Protein AF-A0A1V5U6E2-F1 (afdb_monomer_lite)

Radius of gyration: 19.79 Å; chains: 1; bounding box: 45×25×54 Å

Foldseek 3Di:
DQLQCLAPVDPDDDAPAQAQQDDPPSQPDFDEDDPDDSHQCQHPPNDNPGRHQWTQHPPRDTHGDPVVVVVVVSNVSNVLLVLLVVLLVVCVVPDDPVLSVLSVVLSHRDCQAPVDPVDGDPDPVVVVVSSVSSVVSSVNSVD

Secondary structure (DSSP, 8-state):
-HHHHHHH--S----S-S----TTTTTT--B-STT--------STT-SSSS-SEEEBGGG-EEEPHHHHHHHHHHHHHHHHHHHHHHHHHTTTTS-HHHHHHHHHTTSPPTTTEEETTEE---HHHHHHHHHHHHHHHHHHH-

Structure (mmCIF, N/CA/C/O backbone):
data_AF-A0A1V5U6E2-F1
#
_entry.id   AF-A0A1V5U6E2-F1
#
loop_
_atom_site.group_PDB
_atom_site.id
_atom_site.type_symbol
_atom_site.label_atom_id
_atom_site.label_alt_id
_atom_site.label_comp_id
_atom_site.label_asym_id
_atom_site.label_entity_id
_atom_site.label_seq_id
_atom_site.pdbx_PDB_ins_code
_atom_site.Cartn_x
_atom_site.Cartn_y
_atom_site.Cartn_z
_atom_site.occupancy
_atom_site.B_iso_or_equiv
_atom_site.auth_seq_id
_atom_site.auth_comp_id
_atom_site.auth_asym_id
_atom_site.auth_atom_id
_atom_site.pdbx_PDB_model_num
ATOM 1 N N . MET A 1 1 ? 4.859 -2.041 0.227 1.00 81.19 1 MET A N 1
ATOM 2 C CA . MET A 1 1 ? 5.094 -0.657 0.700 1.00 81.19 1 MET A CA 1
ATOM 3 C C . MET A 1 1 ? 4.120 -0.242 1.797 1.00 81.19 1 MET A C 1
ATOM 5 O O . MET A 1 1 ? 4.559 -0.173 2.931 1.00 81.19 1 MET A O 1
ATOM 9 N N . GLY A 1 2 ? 2.823 -0.064 1.526 1.00 92.25 2 GLY A N 1
ATOM 10 C CA . GLY A 1 2 ? 1.823 0.451 2.483 1.00 92.25 2 GLY A CA 1
ATOM 11 C C . GLY A 1 2 ? 1.907 0.011 3.944 1.00 92.25 2 GLY A C 1
ATOM 12 O O . GLY A 1 2 ? 2.254 0.788 4.829 1.00 92.25 2 GLY A O 1
ATOM 13 N N . MET A 1 3 ? 1.620 -1.265 4.196 1.00 95.81 3 MET A N 1
ATOM 14 C CA . MET A 1 3 ? 1.654 -1.849 5.544 1.00 95.81 3 MET A CA 1
ATOM 15 C C . MET A 1 3 ? 3.066 -1.806 6.168 1.00 95.81 3 MET A C 1
ATOM 17 O O . MET A 1 3 ? 3.212 -1.717 7.381 1.00 95.81 3 MET A O 1
ATOM 21 N N . MET A 1 4 ? 4.130 -1.775 5.359 1.00 96.06 4 MET A N 1
ATOM 22 C CA . MET A 1 4 ? 5.495 -1.572 5.857 1.00 96.06 4 MET A CA 1
ATOM 23 C C . MET A 1 4 ? 5.712 -0.119 6.318 1.00 96.06 4 MET A C 1
ATOM 25 O O . MET A 1 4 ? 6.274 0.091 7.391 1.00 96.06 4 MET A O 1
ATOM 29 N N . THR A 1 5 ? 5.186 0.871 5.585 1.00 96.19 5 THR A N 1
ATOM 30 C CA . THR A 1 5 ? 5.140 2.282 6.008 1.00 96.19 5 THR A CA 1
ATOM 31 C C . THR A 1 5 ? 4.344 2.446 7.304 1.00 96.19 5 THR A C 1
ATOM 33 O O . THR A 1 5 ? 4.802 3.131 8.212 1.00 96.19 5 THR A O 1
ATOM 36 N N . GLN A 1 6 ? 3.206 1.759 7.460 1.00 97.44 6 GLN A N 1
ATOM 37 C CA . GLN A 1 6 ? 2.474 1.761 8.732 1.00 97.44 6 GLN A CA 1
ATOM 38 C C . GLN A 1 6 ? 3.305 1.179 9.886 1.00 97.44 6 GLN A C 1
ATOM 40 O O . GLN A 1 6 ? 3.287 1.749 10.977 1.00 97.44 6 GLN A O 1
ATOM 45 N N . LYS A 1 7 ? 4.014 0.060 9.666 1.00 97.69 7 LYS A N 1
ATOM 46 C CA . LYS A 1 7 ? 4.813 -0.608 10.708 1.00 97.69 7 LYS A CA 1
ATOM 47 C C . LYS A 1 7 ? 6.004 0.240 11.163 1.00 97.69 7 LYS A C 1
ATOM 49 O O . LYS A 1 7 ? 6.260 0.321 12.359 1.00 97.69 7 LYS A O 1
ATOM 54 N N . TYR A 1 8 ? 6.731 0.832 10.217 1.00 97.00 8 TYR A N 1
ATOM 55 C CA . TYR A 1 8 ? 8.000 1.520 10.484 1.00 97.00 8 TYR A CA 1
ATOM 56 C C . TYR A 1 8 ? 7.894 3.042 10.598 1.00 97.00 8 TYR A C 1
ATOM 58 O O . TYR A 1 8 ? 8.842 3.665 11.062 1.00 97.00 8 TYR A O 1
ATOM 66 N N . LYS A 1 9 ? 6.762 3.630 10.191 1.00 95.31 9 LYS A N 1
ATOM 67 C CA . LYS A 1 9 ? 6.480 5.074 10.237 1.00 95.31 9 LYS A CA 1
ATOM 68 C C . LYS A 1 9 ? 7.615 5.970 9.682 1.00 95.31 9 LYS A C 1
ATOM 70 O O . LYS A 1 9 ? 7.972 6.940 10.345 1.00 95.31 9 LYS A O 1
ATOM 75 N N . PRO A 1 10 ? 8.193 5.686 8.494 1.00 95.12 10 PRO A N 1
ATOM 76 C CA . PRO A 1 10 ? 9.142 6.604 7.873 1.00 95.12 10 PRO A CA 1
ATOM 77 C C . PRO A 1 10 ? 8.426 7.878 7.397 1.00 95.12 10 PRO A C 1
ATOM 79 O O . PRO A 1 10 ? 7.272 7.819 6.969 1.00 95.12 10 PRO A O 1
ATOM 82 N N . ASP A 1 11 ? 9.134 9.009 7.387 1.00 93.44 11 ASP A N 1
ATOM 83 C CA . ASP A 1 11 ? 8.599 10.299 6.917 1.00 93.44 11 ASP A CA 1
ATOM 84 C C . ASP A 1 11 ? 8.313 10.333 5.403 1.00 93.44 11 ASP A C 1
ATOM 86 O O . ASP A 1 11 ? 7.585 11.196 4.914 1.00 93.44 11 ASP A O 1
ATOM 90 N N . GLY A 1 12 ? 8.870 9.389 4.640 1.00 88.38 12 GLY A N 1
ATOM 91 C CA . GLY A 1 12 ? 8.659 9.293 3.202 1.00 88.38 12 GLY A CA 1
ATOM 92 C C . GLY A 1 12 ? 9.234 8.022 2.585 1.00 88.38 12 GLY A C 1
ATOM 93 O O . GLY A 1 12 ? 9.777 7.152 3.267 1.00 88.38 12 GLY A O 1
ATOM 94 N N . PHE A 1 13 ? 9.119 7.931 1.262 1.00 88.38 13 PHE A N 1
ATOM 95 C CA . PHE A 1 13 ? 9.719 6.880 0.448 1.00 88.38 13 PHE A CA 1
ATOM 96 C C . PHE A 1 13 ? 10.513 7.517 -0.691 1.00 88.38 13 PHE A C 1
ATOM 98 O O . PHE A 1 13 ? 9.999 8.382 -1.399 1.00 88.38 13 PHE A O 1
ATOM 105 N N . LEU A 1 14 ? 11.756 7.072 -0.868 1.00 90.88 14 LEU A N 1
ATOM 106 C CA . LEU A 1 14 ? 12.629 7.484 -1.959 1.00 90.88 14 LEU A CA 1
ATOM 107 C C . LEU A 1 14 ? 12.912 6.273 -2.848 1.00 90.88 14 LEU A C 1
ATOM 109 O O . LEU A 1 14 ? 13.322 5.220 -2.363 1.00 90.88 14 LEU A O 1
ATOM 113 N N . TYR A 1 15 ? 12.720 6.449 -4.152 1.00 90.12 15 TYR A N 1
ATOM 114 C CA . TYR A 1 15 ? 13.115 5.493 -5.181 1.00 90.12 15 TYR A CA 1
ATOM 115 C C . TYR A 1 15 ? 13.976 6.219 -6.215 1.00 90.12 15 TYR A C 1
ATOM 117 O O . TYR A 1 15 ? 13.685 7.363 -6.561 1.00 90.12 15 TYR A O 1
ATOM 125 N N . TRP A 1 16 ? 15.063 5.585 -6.661 1.00 89.31 16 TRP A N 1
ATOM 126 C CA . TRP A 1 16 ? 16.162 6.295 -7.325 1.00 89.31 16 TRP A CA 1
ATOM 127 C C . TRP A 1 16 ? 15.814 6.822 -8.726 1.00 89.31 16 TRP A C 1
ATOM 129 O O . TRP A 1 16 ? 16.331 7.862 -9.126 1.00 89.31 16 TRP A O 1
ATOM 139 N N . ALA A 1 17 ? 14.914 6.150 -9.450 1.00 88.75 17 ALA A N 1
ATOM 140 C CA . ALA A 1 17 ? 14.313 6.655 -10.682 1.00 88.75 17 ALA A CA 1
ATOM 141 C C . ALA A 1 17 ? 12.933 6.029 -10.913 1.00 88.75 17 ALA A C 1
ATOM 143 O O . ALA A 1 17 ? 12.773 4.815 -10.848 1.00 88.75 17 ALA A O 1
ATOM 144 N N . ILE A 1 18 ? 11.932 6.857 -11.222 1.00 89.38 18 ILE A N 1
ATOM 145 C CA . ILE A 1 18 ? 10.604 6.390 -11.664 1.00 89.38 18 ILE A CA 1
ATOM 146 C C . ILE A 1 18 ? 10.534 6.185 -13.185 1.00 89.38 18 ILE A C 1
ATOM 148 O O . ILE A 1 18 ? 9.695 5.423 -13.668 1.00 89.38 18 ILE A O 1
ATOM 152 N N . ILE A 1 19 ? 11.418 6.856 -13.926 1.00 88.44 19 ILE A N 1
ATOM 153 C CA . ILE A 1 19 ? 11.616 6.744 -15.371 1.00 88.44 19 ILE A CA 1
ATOM 154 C C . ILE A 1 19 ? 13.129 6.804 -15.619 1.00 88.44 19 ILE A C 1
ATOM 156 O O . ILE A 1 19 ? 13.780 7.789 -15.275 1.00 88.44 19 ILE A O 1
ATOM 160 N N . SER A 1 20 ? 13.684 5.756 -16.221 1.00 87.88 20 SER A N 1
ATOM 161 C CA . SER A 1 20 ? 15.085 5.635 -16.634 1.00 87.88 20 SER A CA 1
ATOM 162 C C . SER A 1 20 ? 15.141 4.967 -18.012 1.00 87.88 20 SER A C 1
ATOM 164 O O . SER A 1 20 ? 15.818 3.963 -18.232 1.00 87.88 20 SER A O 1
ATOM 166 N N . TRP A 1 21 ? 14.359 5.501 -18.954 1.00 86.38 21 TRP A N 1
ATOM 167 C CA . TRP A 1 21 ? 14.315 5.025 -20.334 1.00 86.38 21 TRP A CA 1
ATOM 168 C C . TRP A 1 21 ? 15.667 5.291 -21.011 1.00 86.38 21 TRP A C 1
ATOM 170 O O . TRP A 1 21 ? 16.045 6.442 -21.224 1.00 86.38 21 TRP A O 1
ATOM 180 N N . ARG A 1 22 ? 16.411 4.224 -21.326 1.00 78.31 22 ARG A N 1
ATOM 181 C CA . ARG A 1 22 ? 17.724 4.302 -21.983 1.00 78.31 22 ARG A CA 1
ATOM 182 C C . ARG A 1 22 ? 17.600 4.074 -23.491 1.00 78.31 22 ARG A C 1
ATOM 184 O O . ARG A 1 22 ? 16.745 3.325 -23.962 1.00 78.31 22 ARG A O 1
ATOM 191 N N . GLU A 1 23 ? 18.476 4.707 -24.258 1.00 64.12 23 GLU A N 1
ATOM 192 C CA . GLU A 1 23 ? 18.511 4.609 -25.724 1.00 64.12 23 GLU A CA 1
ATOM 193 C C . GLU A 1 23 ? 19.521 3.542 -26.193 1.00 64.12 23 GLU A C 1
ATOM 195 O O . GLU A 1 23 ? 20.414 3.185 -25.422 1.00 64.12 23 GLU A O 1
ATOM 200 N N . PRO A 1 24 ? 19.329 2.938 -27.388 1.00 59.19 24 PRO A N 1
ATOM 201 C CA . PRO A 1 24 ? 19.687 3.653 -28.626 1.00 59.19 24 PRO A CA 1
ATOM 202 C C . PRO A 1 24 ? 18.569 4.316 -29.453 1.00 59.19 24 PRO A C 1
ATOM 204 O O . PRO A 1 24 ? 18.909 5.156 -30.275 1.00 59.19 24 PRO A O 1
ATOM 207 N N . GLN A 1 25 ? 17.288 3.963 -29.270 1.00 53.81 25 GLN A N 1
ATOM 208 C CA . GLN A 1 25 ? 16.115 4.736 -29.753 1.00 53.81 25 GLN A CA 1
ATOM 209 C C . GLN A 1 25 ? 14.907 4.503 -28.821 1.00 53.81 25 GLN A C 1
ATOM 211 O O . GLN A 1 25 ? 13.850 4.045 -29.254 1.00 53.81 25 GLN A O 1
ATOM 216 N N . VAL A 1 26 ? 15.106 4.666 -27.507 1.00 61.22 26 VAL A N 1
ATOM 217 C CA . VAL A 1 26 ? 14.209 4.134 -26.454 1.00 61.22 26 VAL A CA 1
ATOM 218 C C . VAL A 1 26 ? 13.945 2.631 -26.673 1.00 61.22 26 VAL A C 1
ATOM 220 O O . VAL A 1 26 ? 12.834 2.189 -26.965 1.00 61.22 26 VAL A O 1
ATOM 223 N N . GLN A 1 27 ? 15.050 1.876 -26.612 1.00 61.69 27 GLN A N 1
ATOM 224 C CA . GLN A 1 27 ? 15.232 0.461 -26.978 1.00 61.69 27 GLN A CA 1
ATOM 225 C C . GLN A 1 27 ? 13.943 -0.358 -27.182 1.00 61.69 27 GLN A C 1
ATOM 227 O O . GLN A 1 27 ? 13.405 -0.866 -26.211 1.00 61.69 27 GLN A O 1
ATOM 232 N N . HIS A 1 28 ? 13.419 -0.582 -28.388 1.00 63.53 28 HIS A N 1
ATOM 233 C CA . HIS A 1 28 ? 13.638 0.157 -29.642 1.00 63.53 28 HIS A CA 1
ATOM 234 C C . HIS A 1 28 ? 12.280 0.603 -30.223 1.00 63.53 28 HIS A C 1
ATOM 236 O O . HIS A 1 28 ? 11.935 0.322 -31.372 1.00 63.53 28 HIS A O 1
ATOM 242 N N . GLY A 1 29 ? 11.473 1.252 -29.386 1.00 75.62 29 GLY A N 1
ATOM 243 C CA . GLY A 1 29 ? 10.166 1.800 -29.733 1.00 75.62 29 GLY A CA 1
ATOM 244 C C . GLY A 1 29 ? 9.136 1.640 -28.609 1.00 75.62 29 GLY A C 1
ATOM 245 O O . GLY A 1 29 ? 9.268 0.747 -27.769 1.00 75.62 29 GLY A O 1
ATOM 246 N N . PRO A 1 30 ? 8.091 2.487 -28.588 1.00 85.31 30 PRO A N 1
ATOM 247 C CA . PRO A 1 30 ? 7.069 2.452 -27.551 1.00 85.31 30 PRO A CA 1
A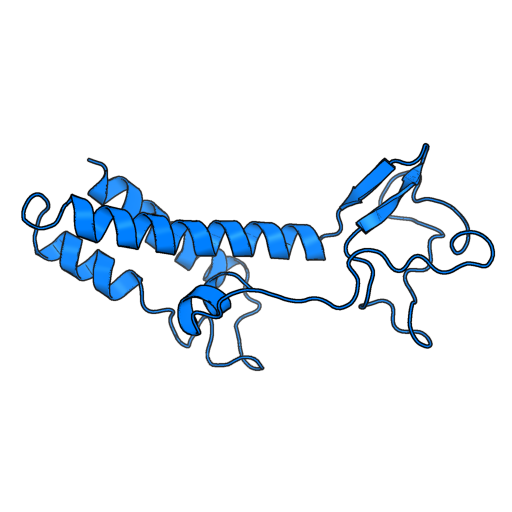TOM 248 C C . PRO A 1 30 ? 6.252 1.156 -27.567 1.00 85.31 30 PRO A C 1
ATOM 250 O O . PRO A 1 30 ? 6.053 0.530 -28.614 1.00 85.31 30 PRO A O 1
ATOM 253 N N . VAL A 1 31 ? 5.696 0.806 -26.407 1.00 86.94 31 VAL A N 1
ATOM 254 C CA . VAL A 1 31 ? 4.664 -0.225 -26.270 1.00 86.94 31 VAL A CA 1
ATOM 255 C C . VAL A 1 31 ? 3.438 0.209 -27.080 1.00 86.94 31 VAL A C 1
ATOM 257 O O . VAL A 1 31 ? 2.871 1.274 -26.834 1.00 86.94 31 VAL A O 1
ATOM 260 N N . LYS A 1 32 ? 3.049 -0.613 -28.063 1.00 81.81 32 LYS A N 1
ATOM 261 C CA . LYS A 1 32 ? 1.961 -0.304 -29.008 1.00 81.81 32 LYS A CA 1
ATOM 262 C C . LYS A 1 32 ? 0.629 -0.927 -28.603 1.00 81.81 32 LYS A C 1
ATOM 264 O O . LYS A 1 32 ? -0.346 -0.222 -28.377 1.00 81.81 32 LYS A O 1
ATOM 269 N N . TYR A 1 33 ? 0.580 -2.256 -28.515 1.00 72.12 33 TYR A N 1
ATOM 270 C CA . TYR A 1 33 ? -0.656 -2.993 -28.256 1.00 72.12 33 TYR A CA 1
ATOM 271 C C . TYR A 1 33 ? -0.397 -4.347 -27.581 1.00 72.12 33 TYR A C 1
ATOM 273 O O . TYR A 1 33 ? 0.474 -5.114 -27.987 1.00 72.12 33 TYR A O 1
ATOM 281 N N . GLY A 1 34 ? -1.223 -4.674 -26.585 1.00 65.38 34 GLY A N 1
ATOM 282 C CA . GLY A 1 34 ? -1.211 -5.973 -25.911 1.00 65.38 34 GLY A CA 1
ATOM 283 C C . GLY A 1 34 ? 0.050 -6.263 -25.076 1.00 65.38 34 GLY A C 1
ATOM 284 O O . GLY A 1 34 ? 0.865 -5.377 -24.832 1.00 65.38 34 GLY A O 1
ATOM 285 N N . PRO A 1 35 ? 0.223 -7.518 -24.615 1.00 66.25 35 PRO A N 1
ATOM 286 C CA . PRO A 1 35 ? 1.308 -7.907 -23.710 1.00 66.25 35 PRO A CA 1
ATOM 287 C C . PRO A 1 35 ? 2.659 -8.137 -24.409 1.00 66.25 35 PRO A C 1
ATOM 289 O O . PRO A 1 35 ? 3.640 -8.461 -23.746 1.00 66.25 35 PRO A O 1
ATOM 292 N N . ARG A 1 36 ? 2.727 -8.027 -25.743 1.00 70.62 36 ARG A N 1
ATOM 293 C CA . ARG A 1 36 ? 3.969 -8.197 -26.510 1.00 70.62 36 ARG A CA 1
ATOM 294 C C . ARG A 1 36 ? 4.544 -6.826 -26.836 1.00 70.62 36 ARG A C 1
ATOM 296 O O . ARG A 1 36 ? 3.895 -6.028 -27.502 1.00 70.62 36 ARG A O 1
ATOM 303 N N . THR A 1 37 ? 5.775 -6.580 -26.405 1.00 80.44 37 THR A N 1
ATOM 304 C CA . THR A 1 37 ? 6.503 -5.348 -26.704 1.00 80.44 37 THR A CA 1
ATOM 305 C C . THR A 1 37 ? 7.918 -5.652 -27.183 1.00 80.44 37 THR A C 1
ATOM 307 O O . THR A 1 37 ? 8.501 -6.666 -26.805 1.00 80.44 37 THR A O 1
ATOM 310 N N . HIS A 1 38 ? 8.459 -4.761 -28.012 1.00 81.06 38 HIS A N 1
ATOM 311 C CA . HIS A 1 38 ? 9.882 -4.715 -28.366 1.00 81.06 38 HIS A CA 1
ATOM 312 C C . HIS A 1 38 ? 10.664 -3.737 -27.474 1.00 81.06 38 HIS A C 1
ATOM 314 O O . HIS A 1 38 ? 11.840 -3.482 -27.725 1.00 81.06 38 HIS A O 1
ATOM 320 N N . TRP A 1 39 ? 10.006 -3.175 -26.455 1.00 84.75 39 TRP A N 1
ATOM 321 C CA . TRP A 1 39 ? 10.643 -2.326 -25.463 1.00 84.75 39 TRP A CA 1
ATOM 322 C C . TRP A 1 39 ? 11.455 -3.163 -24.466 1.00 84.75 39 TRP A C 1
ATOM 324 O O . TRP A 1 39 ? 10.902 -4.028 -23.784 1.00 84.75 39 TRP A O 1
ATOM 334 N N . ASN A 1 40 ? 12.754 -2.887 -24.380 1.00 85.06 40 ASN A N 1
ATOM 335 C CA . ASN A 1 40 ? 13.669 -3.449 -23.398 1.00 85.06 40 ASN A CA 1
ATOM 336 C C . ASN A 1 40 ? 13.668 -2.566 -22.131 1.00 85.06 40 ASN A C 1
ATOM 338 O O . ASN A 1 40 ? 14.049 -1.396 -22.221 1.00 85.06 40 ASN A O 1
ATOM 342 N N . PRO A 1 41 ? 13.270 -3.086 -20.955 1.00 83.25 41 PRO A N 1
ATOM 343 C CA . PRO A 1 41 ? 13.255 -2.315 -19.714 1.00 83.25 41 PRO A CA 1
ATOM 344 C C . PRO A 1 41 ? 14.634 -2.161 -19.051 1.00 83.25 41 PRO A C 1
ATOM 346 O O . PRO A 1 41 ? 14.714 -1.445 -18.051 1.00 83.25 41 PRO A O 1
ATOM 349 N N . ALA A 1 42 ? 15.683 -2.825 -19.559 1.00 85.12 42 ALA A N 1
ATOM 350 C CA . ALA A 1 42 ? 17.009 -2.872 -18.943 1.00 85.12 42 ALA A CA 1
ATOM 351 C C . ALA A 1 42 ? 17.611 -1.478 -18.678 1.00 85.12 42 ALA A C 1
ATOM 353 O O . ALA A 1 42 ? 17.674 -0.625 -19.569 1.00 85.12 42 ALA A O 1
ATOM 354 N N . THR A 1 43 ? 18.095 -1.258 -17.450 1.00 80.31 43 THR A N 1
ATOM 355 C CA . THR A 1 43 ? 18.698 0.021 -17.035 1.00 80.31 43 THR A CA 1
ATOM 356 C C . THR A 1 43 ? 20.193 -0.103 -16.748 1.00 80.31 43 THR A C 1
ATOM 358 O O . THR A 1 43 ? 21.015 0.320 -17.564 1.00 80.31 43 THR A O 1
ATOM 361 N N . CYS A 1 44 ? 20.572 -0.650 -15.593 1.00 75.81 44 CYS A N 1
ATOM 362 C CA . CYS A 1 44 ? 21.958 -0.938 -15.244 1.00 75.81 44 CYS A CA 1
ATOM 363 C C . CYS A 1 44 ? 22.318 -2.353 -15.712 1.00 75.81 44 CYS A C 1
ATOM 365 O O . CYS A 1 44 ? 21.604 -3.301 -15.403 1.00 75.81 44 CYS A O 1
ATOM 367 N N . GLY A 1 45 ? 23.396 -2.510 -16.487 1.00 76.25 45 GLY A N 1
ATOM 368 C CA . GLY A 1 45 ? 23.738 -3.807 -17.081 1.00 76.25 45 GLY A CA 1
ATOM 369 C C . GLY A 1 45 ? 22.566 -4.396 -17.877 1.00 76.25 45 GLY A C 1
ATOM 370 O O . GLY A 1 45 ? 22.109 -3.784 -18.839 1.00 76.25 45 GLY A O 1
ATOM 371 N N . ASN A 1 46 ? 22.078 -5.561 -17.441 1.00 76.00 46 ASN A N 1
ATOM 372 C CA . ASN A 1 46 ? 20.916 -6.252 -18.010 1.00 76.00 46 ASN A CA 1
ATOM 373 C C . ASN A 1 46 ? 19.702 -6.274 -17.050 1.00 76.00 46 ASN A C 1
ATOM 375 O O . ASN A 1 46 ? 18.778 -7.062 -17.258 1.00 76.00 46 ASN A O 1
ATOM 379 N N . ASP A 1 47 ? 19.691 -5.446 -15.997 1.00 78.81 47 ASP A N 1
ATOM 380 C CA . ASP A 1 47 ? 18.637 -5.473 -14.979 1.00 78.81 47 ASP A CA 1
ATOM 381 C C . ASP A 1 47 ? 17.345 -4.818 -15.479 1.00 78.81 47 ASP A C 1
ATOM 383 O O . ASP A 1 47 ? 17.229 -3.596 -15.628 1.00 78.81 47 ASP A O 1
ATOM 387 N N . ASN A 1 48 ? 16.353 -5.677 -15.711 1.00 79.44 48 ASN A N 1
ATOM 388 C CA . ASN A 1 48 ? 15.009 -5.346 -16.190 1.00 79.44 48 ASN A CA 1
ATOM 389 C C . ASN A 1 48 ? 14.073 -4.818 -15.085 1.00 79.44 48 ASN A C 1
ATOM 391 O O . ASN A 1 48 ? 12.953 -4.386 -15.366 1.00 79.44 48 ASN A O 1
ATOM 395 N N . GLU A 1 49 ? 14.496 -4.906 -13.824 1.00 68.56 49 GLU A N 1
ATOM 396 C CA . GLU A 1 49 ? 13.629 -4.736 -12.652 1.00 68.56 49 GLU A CA 1
ATOM 397 C C . GLU A 1 49 ? 13.673 -3.318 -12.059 1.00 68.56 49 GLU A C 1
ATOM 399 O O . GLU A 1 49 ? 12.762 -2.921 -11.324 1.00 68.56 49 GLU A O 1
ATOM 404 N N . GLU A 1 50 ? 14.678 -2.518 -12.424 1.00 77.19 50 GLU A N 1
ATOM 405 C CA . GLU A 1 50 ? 14.970 -1.226 -11.799 1.00 77.19 50 GLU A CA 1
ATOM 406 C C . GLU A 1 50 ? 14.591 -0.001 -12.652 1.00 77.19 50 GLU A C 1
ATOM 408 O O . GLU A 1 50 ? 14.443 -0.072 -13.871 1.00 77.19 50 GLU A O 1
ATOM 413 N N . GLY A 1 51 ? 14.416 1.153 -11.996 1.00 81.00 51 GLY A N 1
ATOM 414 C CA . GLY A 1 51 ? 14.418 2.490 -12.611 1.00 81.00 51 GLY A CA 1
ATOM 415 C C . GLY A 1 51 ? 13.210 2.891 -13.474 1.00 81.00 51 GLY A C 1
ATOM 416 O O . GLY A 1 51 ? 13.085 4.061 -13.829 1.00 81.00 51 GLY A O 1
ATOM 417 N N . ASN A 1 52 ? 12.320 1.957 -13.819 1.00 88.12 52 ASN A N 1
ATOM 418 C CA . ASN A 1 52 ? 11.228 2.167 -14.780 1.00 88.12 52 ASN A CA 1
ATOM 419 C C . ASN A 1 52 ? 9.852 1.786 -14.207 1.00 88.12 52 ASN A C 1
ATOM 421 O O . ASN A 1 52 ? 9.313 0.732 -14.537 1.00 88.12 52 ASN A O 1
ATOM 425 N N . PHE A 1 53 ? 9.258 2.630 -13.358 1.00 90.56 53 PHE A N 1
ATOM 426 C CA . PHE A 1 53 ? 7.879 2.454 -12.862 1.00 90.56 53 PHE A CA 1
ATOM 427 C C . PHE A 1 53 ? 6.818 2.683 -13.946 1.00 90.56 53 PHE A C 1
ATOM 429 O O . PHE A 1 53 ? 5.728 2.106 -13.869 1.00 90.56 53 PHE A O 1
ATOM 436 N N . PHE A 1 54 ? 7.163 3.459 -14.971 1.00 90.69 54 PHE A N 1
ATOM 437 C CA . PHE A 1 54 ? 6.352 3.685 -16.160 1.00 90.69 54 PHE A CA 1
ATOM 438 C C . PHE A 1 54 ? 7.106 3.259 -17.422 1.00 90.69 54 PHE A C 1
ATOM 440 O O . PHE A 1 54 ? 8.338 3.305 -17.468 1.00 90.69 54 PHE A O 1
ATOM 447 N N . VAL A 1 55 ? 6.362 2.862 -18.451 1.00 88.88 55 VAL A N 1
ATOM 448 C CA . VAL A 1 55 ? 6.895 2.418 -19.748 1.00 88.88 55 VAL A CA 1
ATOM 449 C C . VAL A 1 55 ? 6.472 3.394 -20.854 1.00 88.88 55 VAL A C 1
ATOM 451 O O . VAL A 1 55 ? 5.408 4.013 -20.737 1.00 88.88 55 VAL A O 1
ATOM 454 N N . PRO A 1 56 ? 7.277 3.562 -21.917 1.00 89.06 56 PRO A N 1
ATOM 455 C CA . PRO A 1 56 ? 6.957 4.484 -22.998 1.00 89.06 56 PRO A CA 1
ATOM 456 C C . PRO A 1 56 ? 5.840 3.896 -23.867 1.00 89.06 56 PRO A C 1
ATOM 458 O O . PRO A 1 56 ? 6.013 2.849 -24.492 1.00 89.06 56 PRO A O 1
ATOM 461 N N . GLY A 1 57 ? 4.687 4.558 -23.901 1.00 88.94 57 GLY A N 1
ATOM 462 C CA . GLY A 1 57 ? 3.590 4.278 -24.826 1.00 88.94 57 GLY A CA 1
ATOM 463 C C . GLY A 1 57 ? 3.680 5.119 -26.101 1.00 88.94 57 GLY A C 1
ATOM 464 O O . GLY A 1 57 ? 4.528 6.004 -26.232 1.00 88.94 57 GLY A O 1
ATOM 465 N N . GLN A 1 58 ? 2.812 4.827 -27.072 1.00 86.88 58 GLN A N 1
ATOM 466 C CA . GLN A 1 58 ? 2.709 5.637 -28.291 1.00 86.88 58 GLN A CA 1
ATOM 467 C C . GLN A 1 58 ? 2.258 7.070 -27.979 1.00 86.88 58 GLN A C 1
ATOM 469 O O . GLN A 1 58 ? 1.626 7.325 -26.954 1.00 86.88 58 GLN A O 1
ATOM 474 N N . ASP A 1 59 ? 2.596 8.002 -28.872 1.00 89.00 59 ASP A N 1
ATOM 475 C CA . ASP A 1 59 ? 2.116 9.390 -28.851 1.00 89.00 59 ASP A CA 1
ATOM 476 C C . ASP A 1 59 ? 2.366 10.105 -27.507 1.00 89.00 59 ASP A C 1
ATOM 478 O O . ASP A 1 59 ? 1.534 10.851 -27.000 1.00 89.00 59 ASP A O 1
ATOM 482 N N . TYR A 1 60 ? 3.546 9.847 -26.926 1.00 84.88 60 TYR A N 1
ATOM 483 C CA . TYR A 1 60 ? 4.004 10.344 -25.619 1.00 84.88 60 TYR A CA 1
ATOM 484 C C . TYR A 1 60 ? 3.156 9.892 -24.413 1.00 84.88 60 TYR A C 1
ATOM 486 O O . TYR A 1 60 ? 3.273 10.450 -23.321 1.00 84.88 60 TYR A O 1
ATOM 494 N N . THR A 1 61 ? 2.348 8.840 -24.571 1.00 90.12 61 THR A N 1
ATOM 495 C CA . THR A 1 61 ? 1.588 8.234 -23.470 1.00 90.12 61 THR A CA 1
ATOM 496 C C . THR A 1 61 ? 2.535 7.608 -22.446 1.00 90.12 61 THR A C 1
ATOM 498 O O . THR A 1 61 ? 3.393 6.7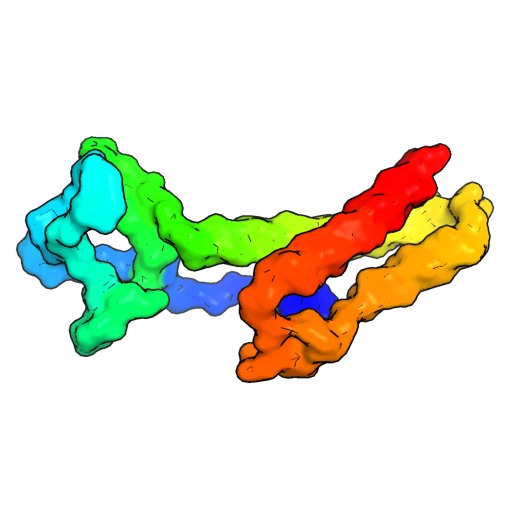94 -22.786 1.00 90.12 61 THR A O 1
ATOM 501 N N . ILE A 1 62 ? 2.345 7.934 -21.168 1.00 89.75 62 ILE A N 1
ATOM 502 C CA . ILE A 1 62 ? 3.042 7.292 -20.049 1.00 89.75 62 ILE A CA 1
ATOM 503 C C . ILE A 1 62 ? 2.173 6.130 -19.558 1.00 89.75 62 ILE A C 1
ATOM 505 O O . ILE A 1 62 ? 1.069 6.349 -19.064 1.00 89.75 62 ILE A O 1
ATOM 509 N N . LEU A 1 63 ? 2.655 4.894 -19.700 1.00 90.06 63 LEU A N 1
ATOM 510 C CA . LEU A 1 63 ? 1.901 3.695 -19.325 1.00 90.06 63 LEU A CA 1
ATOM 511 C C . LEU A 1 63 ? 2.365 3.167 -17.952 1.00 90.06 63 LEU A C 1
ATOM 513 O O . LEU A 1 63 ? 3.569 2.954 -17.766 1.00 90.06 63 LEU A O 1
ATOM 517 N N . PRO A 1 64 ? 1.460 2.940 -16.980 1.00 91.25 64 PRO A N 1
ATOM 518 C CA . PRO A 1 64 ? 1.828 2.402 -15.673 1.00 91.25 64 PRO A CA 1
ATOM 519 C C . PRO A 1 64 ? 2.227 0.924 -15.758 1.00 91.25 64 PRO A C 1
ATOM 521 O O . PRO A 1 64 ? 1.681 0.147 -16.541 1.00 91.25 64 PRO A O 1
ATOM 524 N N . THR A 1 65 ? 3.176 0.516 -14.915 1.00 88.81 65 THR A N 1
ATOM 525 C CA . THR A 1 65 ? 3.487 -0.903 -14.681 1.00 88.81 65 THR A CA 1
ATOM 526 C C . THR A 1 65 ? 2.739 -1.455 -13.471 1.00 88.81 65 THR A C 1
ATOM 528 O O . THR A 1 65 ? 2.393 -0.726 -12.545 1.00 88.81 65 THR A O 1
ATOM 531 N N . ILE A 1 66 ? 2.631 -2.783 -13.380 1.00 90.50 66 ILE A N 1
ATOM 532 C CA . ILE A 1 66 ? 2.162 -3.458 -12.158 1.00 90.50 66 ILE A CA 1
ATOM 533 C C . ILE A 1 66 ? 2.962 -3.065 -10.896 1.00 90.50 66 ILE A C 1
ATOM 535 O O . ILE A 1 66 ? 2.428 -3.119 -9.795 1.00 90.50 66 ILE A O 1
ATOM 539 N N . ARG A 1 67 ? 4.222 -2.612 -11.028 1.00 90.06 67 ARG A N 1
ATOM 540 C CA . ARG A 1 67 ? 5.027 -2.118 -9.895 1.00 90.06 67 ARG A CA 1
ATOM 541 C C . ARG A 1 67 ? 4.496 -0.792 -9.346 1.00 90.06 67 ARG A C 1
ATOM 543 O O . ARG A 1 67 ? 4.410 -0.656 -8.128 1.00 90.06 67 ARG A O 1
ATOM 550 N N . VAL A 1 68 ? 4.111 0.157 -10.208 1.00 92.50 68 VAL A N 1
ATOM 551 C CA . VAL A 1 68 ? 3.535 1.432 -9.744 1.00 92.50 68 VAL A CA 1
ATOM 552 C C . VAL A 1 68 ? 2.091 1.269 -9.270 1.00 92.50 68 VAL A C 1
ATOM 554 O O . VAL A 1 68 ? 1.714 1.903 -8.290 1.00 92.50 68 VAL A O 1
ATOM 557 N N . GLU A 1 69 ? 1.325 0.345 -9.856 1.00 94.56 69 GLU A N 1
ATOM 558 C CA . GLU A 1 69 ? 0.006 -0.023 -9.326 1.00 94.56 69 GLU A CA 1
ATOM 559 C C . GLU A 1 69 ? 0.119 -0.677 -7.939 1.00 94.56 69 GLU A C 1
ATOM 561 O O . GLU A 1 69 ? -0.535 -0.228 -7.006 1.00 94.56 69 GLU A O 1
ATOM 566 N N . ASN A 1 70 ? 1.035 -1.633 -7.734 1.00 92.81 70 ASN A N 1
ATOM 567 C CA . ASN A 1 70 ? 1.301 -2.213 -6.408 1.00 92.81 70 ASN A CA 1
ATOM 568 C C . ASN A 1 70 ? 1.828 -1.176 -5.393 1.00 92.81 70 ASN A C 1
ATOM 570 O O . ASN A 1 70 ? 1.612 -1.313 -4.185 1.00 92.81 70 ASN A O 1
ATOM 574 N N . TYR A 1 71 ? 2.533 -0.137 -5.856 1.00 92.88 71 TYR A N 1
ATOM 575 C CA . TYR A 1 71 ? 2.912 0.999 -5.015 1.00 92.88 71 TYR A CA 1
ATOM 576 C C . TYR A 1 71 ? 1.685 1.838 -4.625 1.00 92.88 71 TYR A C 1
ATOM 578 O O . TYR A 1 71 ? 1.518 2.125 -3.439 1.00 92.88 71 TYR A O 1
ATOM 586 N N . ARG A 1 72 ? 0.810 2.170 -5.587 1.00 95.00 72 ARG A N 1
ATOM 587 C CA . ARG A 1 72 ? -0.449 2.903 -5.374 1.00 95.00 72 ARG A CA 1
ATOM 588 C C . ARG A 1 72 ? -1.367 2.165 -4.399 1.00 95.00 72 ARG A C 1
ATOM 590 O O . ARG A 1 72 ? -1.727 2.745 -3.380 1.00 95.00 72 ARG A O 1
ATOM 597 N N . ASP A 1 73 ? -1.637 0.884 -4.644 1.00 95.25 73 ASP A N 1
ATOM 598 C CA . ASP A 1 73 ? -2.388 -0.009 -3.750 1.00 95.25 73 ASP A CA 1
ATOM 599 C C . ASP A 1 73 ? -1.821 0.017 -2.321 1.00 95.25 73 ASP A C 1
ATOM 601 O O . ASP A 1 73 ? -2.558 0.137 -1.346 1.00 95.25 73 ASP A O 1
ATOM 605 N N . GLY A 1 74 ? -0.490 -0.015 -2.186 1.00 95.06 74 GLY A N 1
ATOM 606 C CA . GLY A 1 74 ? 0.169 0.141 -0.894 1.00 95.06 74 GLY A CA 1
ATOM 607 C C . GLY A 1 74 ? -0.065 1.515 -0.252 1.00 95.06 74 GLY A C 1
ATOM 608 O O . GLY A 1 74 ? -0.300 1.603 0.949 1.00 95.06 74 GLY A O 1
ATOM 609 N N . MET A 1 75 ? -0.004 2.608 -1.007 1.00 95.88 75 MET A N 1
ATOM 610 C CA . MET A 1 75 ? -0.276 3.937 -0.448 1.00 95.88 75 MET A CA 1
ATOM 611 C C . MET A 1 75 ? -1.746 4.098 -0.027 1.00 95.88 75 MET A C 1
ATOM 613 O O . MET A 1 75 ? -2.014 4.745 0.986 1.00 95.88 75 MET A O 1
ATOM 617 N N . GLU A 1 76 ? -2.677 3.452 -0.729 1.00 96.00 76 GLU A N 1
ATOM 618 C CA . GLU A 1 76 ? -4.092 3.356 -0.348 1.00 96.00 76 GLU A CA 1
ATOM 619 C C . GLU A 1 76 ? -4.275 2.532 0.942 1.00 96.00 76 GLU A C 1
ATOM 621 O O . GLU A 1 76 ? -4.938 2.999 1.872 1.00 96.00 76 GLU A O 1
ATOM 626 N N . ASP A 1 77 ? -3.592 1.387 1.076 1.00 96.75 77 ASP A N 1
ATOM 627 C CA . ASP A 1 77 ? -3.543 0.612 2.327 1.00 96.75 77 ASP A CA 1
ATOM 628 C C . ASP A 1 77 ? -3.011 1.446 3.504 1.00 96.75 77 ASP A C 1
ATOM 630 O O . ASP A 1 77 ? -3.567 1.414 4.603 1.00 96.75 77 ASP A O 1
ATOM 634 N N . TYR A 1 78 ? -1.951 2.235 3.292 1.00 97.50 78 TYR A N 1
ATOM 635 C CA . TYR A 1 78 ? -1.428 3.129 4.329 1.00 97.50 78 TYR A CA 1
ATOM 636 C C . TYR A 1 78 ? -2.434 4.228 4.701 1.00 97.50 78 TYR A C 1
ATOM 638 O O . TYR A 1 78 ? -2.621 4.522 5.885 1.00 97.50 78 TYR A O 1
ATOM 646 N N . HIS A 1 79 ? -3.138 4.791 3.714 1.00 97.25 79 HIS A N 1
ATOM 647 C CA . HIS A 1 79 ? -4.188 5.775 3.956 1.00 97.25 79 HIS A CA 1
ATOM 648 C C . HIS A 1 79 ? -5.317 5.214 4.836 1.00 97.25 79 HIS A C 1
ATOM 650 O O . HIS A 1 79 ? -5.832 5.936 5.690 1.00 97.25 79 HIS A O 1
ATOM 656 N N . TYR A 1 80 ? -5.660 3.928 4.706 1.00 98.31 80 TYR A N 1
ATOM 657 C CA . TYR A 1 80 ? -6.664 3.293 5.566 1.00 98.31 80 TYR A CA 1
ATOM 658 C C . TYR A 1 80 ? -6.226 3.289 7.041 1.00 98.31 80 TYR A C 1
ATOM 660 O O . TYR A 1 80 ? -7.029 3.624 7.912 1.00 98.31 80 TYR A O 1
ATOM 668 N N . TYR A 1 81 ? -4.954 3.014 7.351 1.00 98.38 81 TYR A N 1
ATOM 669 C CA . TYR A 1 81 ? -4.460 3.127 8.732 1.00 98.38 81 TYR A CA 1
ATOM 670 C C . TYR A 1 81 ? -4.512 4.568 9.263 1.00 98.38 81 TYR A C 1
ATOM 672 O O . TYR A 1 81 ? -4.897 4.776 10.414 1.00 98.38 81 TYR A O 1
ATOM 680 N N . LEU A 1 82 ? -4.170 5.567 8.440 1.00 98.00 82 LEU A N 1
ATOM 681 C CA . LEU A 1 82 ? -4.256 6.985 8.823 1.00 98.00 82 LEU A CA 1
ATOM 682 C C . LEU A 1 82 ? -5.706 7.423 9.085 1.00 98.00 82 LEU A C 1
ATOM 684 O O . LEU A 1 82 ? -5.982 8.122 10.064 1.00 98.00 82 LEU A O 1
ATOM 688 N N . LEU A 1 83 ? -6.643 6.982 8.241 1.00 98.50 83 LEU A N 1
ATOM 689 C CA . LEU A 1 83 ? -8.073 7.235 8.404 1.00 98.50 83 LEU A CA 1
ATOM 690 C C . LEU A 1 83 ? -8.629 6.539 9.655 1.00 98.50 83 LEU A C 1
ATOM 692 O O . LEU A 1 83 ? -9.370 7.159 10.419 1.00 98.50 83 LEU A O 1
ATOM 696 N N . LEU A 1 84 ? -8.227 5.293 9.916 1.00 98.62 84 LEU A N 1
ATOM 697 C CA . LEU A 1 84 ? -8.604 4.565 11.125 1.00 98.62 84 LEU A CA 1
ATOM 698 C C . LEU A 1 84 ? -8.075 5.261 12.391 1.00 98.62 84 LEU A C 1
ATOM 700 O O . LEU A 1 84 ? -8.828 5.465 13.342 1.00 98.62 84 LEU A O 1
ATOM 704 N N . GLU A 1 85 ? -6.811 5.692 12.397 1.00 98.25 85 GLU A N 1
ATOM 705 C CA . GLU A 1 85 ? -6.207 6.438 13.508 1.00 98.25 85 GLU A CA 1
ATOM 706 C C . GLU A 1 85 ? -6.928 7.775 13.761 1.00 98.25 85 GLU A C 1
ATOM 708 O O . GLU A 1 85 ? -7.212 8.132 14.909 1.00 98.25 85 GLU A O 1
ATOM 713 N N . LYS A 1 86 ? -7.290 8.500 12.693 1.00 98.50 86 LYS A N 1
ATOM 714 C CA . LYS A 1 86 ? -8.123 9.708 12.770 1.00 98.50 86 LYS A CA 1
ATOM 715 C C . LYS A 1 86 ? -9.488 9.412 13.405 1.00 98.50 86 LYS A C 1
ATOM 717 O O . LYS A 1 86 ? -9.846 10.075 14.378 1.00 98.50 86 LYS A O 1
ATOM 722 N N . LEU A 1 87 ? -10.206 8.395 12.929 1.00 98.38 87 LEU A N 1
ATOM 723 C CA . LEU A 1 87 ? -11.525 8.027 13.456 1.00 98.38 87 LEU A CA 1
ATOM 724 C C . LEU A 1 87 ? -11.474 7.580 14.922 1.00 98.38 87 LEU A C 1
ATOM 726 O O . LEU A 1 87 ? -12.362 7.936 15.695 1.00 98.38 87 LEU A O 1
ATOM 730 N N . ILE A 1 88 ? -10.424 6.864 15.342 1.00 98.25 88 ILE A N 1
ATOM 731 C CA . ILE A 1 88 ? -10.215 6.487 16.751 1.00 98.25 88 ILE A CA 1
ATOM 732 C C . ILE A 1 88 ? -10.140 7.731 17.647 1.00 98.25 88 ILE A C 1
ATOM 734 O O . ILE A 1 88 ? -10.746 7.727 18.720 1.00 98.25 88 ILE A O 1
ATOM 738 N N . ARG A 1 89 ? -9.439 8.791 17.212 1.00 97.75 89 ARG A N 1
ATOM 739 C CA . ARG A 1 89 ? -9.379 10.078 17.930 1.00 97.75 89 ARG A CA 1
ATOM 740 C C . ARG A 1 89 ? -10.746 10.770 17.954 1.00 97.75 89 ARG A C 1
ATOM 742 O O . ARG A 1 89 ? -11.215 11.171 19.014 1.00 97.75 89 ARG A O 1
ATOM 749 N N . GLU A 1 90 ? -11.417 10.874 16.808 1.00 97.25 90 GLU A N 1
ATOM 750 C CA . GLU A 1 90 ? -12.688 11.607 16.664 1.00 97.25 90 GLU A CA 1
ATOM 751 C C . GLU A 1 90 ? -13.875 10.953 17.392 1.00 97.25 90 GLU A C 1
ATOM 753 O O . GLU A 1 90 ? -14.774 11.654 17.877 1.00 97.25 90 GLU A O 1
ATOM 758 N N . LYS A 1 91 ? -13.883 9.616 17.470 1.00 96.31 91 LYS A N 1
ATOM 759 C CA . LYS A 1 91 ? -14.936 8.799 18.094 1.00 96.31 91 LYS A CA 1
ATOM 760 C C . LYS A 1 91 ? -14.594 8.374 19.532 1.00 96.31 91 LYS A C 1
ATOM 762 O O . LYS A 1 91 ? -15.381 7.656 20.153 1.00 96.31 91 LYS A O 1
ATOM 767 N N . GLN A 1 92 ? -13.473 8.829 20.100 1.00 93.38 92 GLN A N 1
ATOM 768 C CA . GLN A 1 92 ? -13.127 8.598 21.506 1.00 93.38 92 GLN A CA 1
ATOM 769 C C . GLN A 1 92 ? -14.228 9.143 22.434 1.00 93.38 92 GLN A C 1
ATOM 771 O O . GLN A 1 92 ? -14.662 10.284 22.301 1.00 93.38 92 GLN A O 1
ATOM 776 N N . GLY A 1 93 ? -14.728 8.298 23.342 1.00 91.81 93 GLY A N 1
ATOM 777 C CA . GLY A 1 93 ? -15.861 8.621 24.223 1.00 91.81 93 GLY A CA 1
ATOM 778 C C . GLY A 1 93 ? -17.243 8.636 23.549 1.00 91.81 93 GLY A C 1
ATOM 779 O O . GLY A 1 93 ? -18.236 8.797 24.248 1.00 91.81 93 GLY A O 1
ATOM 780 N N . LYS A 1 94 ? -17.324 8.446 22.223 1.00 93.62 94 LYS A N 1
ATOM 781 C CA . LYS A 1 94 ? -18.580 8.436 21.444 1.00 93.62 94 LYS A CA 1
ATOM 782 C C . LYS A 1 94 ? -18.942 7.041 20.929 1.00 93.62 94 LYS A C 1
ATOM 784 O O . LYS A 1 94 ? -20.105 6.662 20.956 1.00 93.62 94 LYS A O 1
ATOM 789 N N . ALA A 1 95 ? -17.952 6.281 20.459 1.00 93.25 95 ALA A N 1
ATOM 790 C CA . ALA A 1 95 ? -18.129 4.901 20.012 1.00 93.25 95 ALA A CA 1
ATOM 791 C C . ALA A 1 95 ? -17.928 3.895 21.157 1.00 93.25 95 ALA A C 1
ATOM 793 O O . ALA A 1 95 ? -17.250 4.174 22.149 1.00 93.25 95 ALA A O 1
ATOM 794 N N . ALA A 1 96 ? -18.475 2.688 20.986 1.00 94.75 96 ALA A N 1
ATOM 795 C CA . ALA A 1 96 ? -18.343 1.600 21.950 1.00 94.75 96 ALA A CA 1
ATOM 796 C C . ALA A 1 96 ? -16.867 1.292 22.272 1.00 94.75 96 ALA A C 1
ATOM 798 O O . ALA A 1 96 ? -16.034 1.125 21.375 1.00 94.75 96 ALA A O 1
ATOM 799 N N . SER A 1 97 ? -16.547 1.150 23.561 1.00 94.56 97 SER A N 1
ATOM 800 C CA . SER A 1 97 ? -15.178 0.916 24.050 1.00 94.56 97 SER A CA 1
ATOM 801 C C . SER A 1 97 ? -14.521 -0.321 23.424 1.00 94.56 97 SER A C 1
ATOM 803 O O . SER A 1 97 ? -13.341 -0.281 23.074 1.00 94.56 97 SER A O 1
ATOM 805 N N . ALA A 1 98 ? -15.295 -1.390 23.209 1.00 96.50 98 ALA A N 1
ATOM 806 C CA . ALA A 1 98 ? -14.851 -2.612 22.543 1.00 96.50 98 ALA A CA 1
ATOM 807 C C . ALA A 1 98 ? -14.496 -2.401 21.057 1.00 96.50 98 ALA A C 1
ATOM 809 O O . ALA A 1 98 ? -13.521 -2.980 20.579 1.00 96.50 98 ALA A O 1
ATOM 810 N N . LEU A 1 99 ? -15.236 -1.551 20.334 1.00 97.25 99 LEU A N 1
ATOM 811 C CA . LEU A 1 99 ? -14.928 -1.213 18.940 1.00 97.25 99 LEU A CA 1
ATOM 812 C C . LEU A 1 99 ? -13.654 -0.365 18.859 1.00 97.25 99 LEU A C 1
ATOM 814 O O . LEU A 1 99 ? -12.751 -0.690 18.094 1.00 97.25 99 LEU A O 1
ATOM 818 N N . LEU A 1 100 ? -13.531 0.655 19.715 1.00 97.69 100 LEU A N 1
ATOM 819 C CA . LEU A 1 100 ? -12.318 1.474 19.815 1.00 97.69 100 LEU A CA 1
ATOM 820 C C . LEU A 1 100 ? -11.084 0.652 20.231 1.00 97.69 100 LEU A C 1
ATOM 822 O O . LEU A 1 100 ? -9.973 0.966 19.806 1.00 97.69 100 LEU A O 1
ATOM 826 N N . LYS A 1 101 ? -11.254 -0.402 21.044 1.00 97.81 101 LYS A N 1
ATOM 827 C CA . LYS A 1 101 ? -10.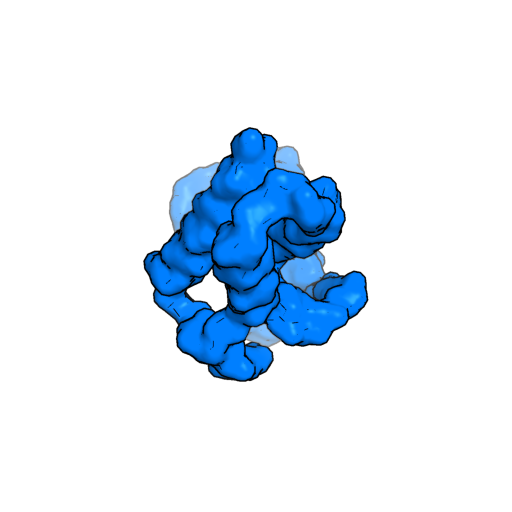183 -1.356 21.373 1.00 97.81 101 LYS A CA 1
ATOM 828 C C . LYS A 1 101 ? -9.734 -2.135 20.130 1.00 97.81 101 LYS A C 1
ATOM 830 O O . LYS A 1 101 ? -8.562 -2.036 19.780 1.00 97.81 101 LYS A O 1
ATOM 835 N N . LYS A 1 102 ? -10.660 -2.798 19.423 1.00 97.88 102 LYS A N 1
ATOM 836 C CA . LYS A 1 102 ? -10.364 -3.528 18.172 1.00 97.88 102 LYS A CA 1
ATOM 837 C C . LYS A 1 102 ? -9.712 -2.635 17.113 1.00 97.88 102 LYS A C 1
ATOM 839 O O . LYS A 1 102 ? -8.778 -3.054 16.440 1.00 97.88 102 LYS A O 1
ATOM 844 N N . ALA A 1 103 ? -10.181 -1.395 16.989 1.00 98.12 103 ALA A N 1
ATOM 845 C CA . ALA A 1 103 ? -9.626 -0.408 16.071 1.00 98.12 103 ALA A CA 1
ATOM 846 C C . ALA A 1 103 ? -8.177 -0.022 16.423 1.00 98.12 103 ALA A C 1
ATOM 848 O O . ALA A 1 103 ? -7.340 0.060 15.531 1.00 98.12 103 ALA A O 1
ATOM 849 N N . ARG A 1 104 ? -7.846 0.160 17.710 1.00 98.38 104 ARG A N 1
ATOM 850 C CA . ARG A 1 104 ? -6.458 0.409 18.144 1.00 98.38 104 ARG A CA 1
ATOM 851 C C . ARG A 1 104 ? -5.551 -0.797 17.925 1.00 98.38 104 ARG A C 1
ATOM 853 O O . ARG A 1 104 ? -4.449 -0.625 17.420 1.00 98.38 104 ARG A O 1
ATOM 860 N N . GLU A 1 105 ? -6.019 -1.999 18.255 1.00 98.00 105 GLU A N 1
ATOM 861 C CA . GLU A 1 105 ? -5.294 -3.252 17.988 1.00 98.00 105 GLU A CA 1
ATOM 862 C C . GLU A 1 105 ? -5.002 -3.413 16.489 1.00 98.00 105 GLU A C 1
ATOM 864 O O . GLU A 1 105 ? -3.917 -3.838 16.105 1.00 98.00 105 GLU A O 1
ATOM 869 N N . ALA A 1 106 ? -5.938 -2.988 15.635 1.00 97.94 106 ALA A N 1
ATOM 870 C CA . ALA A 1 106 ? -5.799 -3.037 14.188 1.00 97.94 106 ALA A CA 1
ATOM 871 C C . ALA A 1 106 ? -4.738 -2.104 13.592 1.00 97.94 106 ALA A C 1
ATOM 873 O O . ALA A 1 106 ? -4.374 -2.335 12.444 1.00 97.94 106 ALA A O 1
ATOM 874 N N . LEU A 1 107 ? -4.243 -1.095 14.323 1.00 98.19 107 LEU A N 1
ATOM 875 C CA . LEU A 1 107 ? -3.159 -0.224 13.847 1.00 98.19 107 LEU A CA 1
ATOM 876 C C . LEU A 1 107 ? -1.790 -0.926 13.841 1.00 98.19 107 LEU A C 1
ATOM 878 O O . LEU A 1 107 ? -0.873 -0.452 13.168 1.00 98.19 107 LEU A O 1
ATOM 882 N N . THR A 1 108 ? -1.649 -2.039 14.565 1.00 98.00 108 THR A N 1
ATOM 883 C CA . THR A 1 108 ? -0.435 -2.860 14.586 1.00 98.00 108 THR A CA 1
ATOM 884 C C . THR A 1 108 ? -0.450 -3.847 13.424 1.00 98.00 108 THR A C 1
ATOM 886 O O . THR A 1 108 ? -1.322 -4.708 13.340 1.00 98.00 108 THR A O 1
ATOM 889 N N . VAL A 1 109 ? 0.546 -3.748 12.544 1.00 97.88 109 VAL A N 1
ATOM 890 C CA . VAL A 1 109 ? 0.689 -4.623 11.372 1.00 97.88 109 VAL A CA 1
ATOM 891 C C . VAL A 1 109 ? 1.181 -6.009 11.813 1.00 97.88 109 VAL A C 1
ATOM 893 O O . VAL A 1 109 ? 2.237 -6.082 12.451 1.00 97.88 109 VAL A O 1
ATOM 896 N N . PRO A 1 110 ? 0.477 -7.108 11.479 1.00 97.19 110 PRO A N 1
ATOM 897 C CA . PRO A 1 110 ? 0.890 -8.455 11.874 1.00 97.19 110 PRO A CA 1
ATOM 898 C C . PRO A 1 110 ? 2.244 -8.871 11.280 1.00 97.19 110 PRO A C 1
ATOM 900 O O . PRO A 1 110 ? 2.552 -8.563 10.126 1.00 97.19 110 PRO A O 1
ATOM 903 N N . GLU A 1 111 ? 3.030 -9.657 12.024 1.00 97.69 111 GLU A N 1
ATOM 904 C CA . GLU A 1 111 ? 4.301 -10.204 11.513 1.00 97.69 111 GLU A CA 1
ATOM 905 C C . GLU A 1 111 ? 4.120 -11.178 10.342 1.00 97.69 111 GLU A C 1
ATOM 907 O O . GLU A 1 111 ? 5.027 -11.321 9.525 1.00 97.69 111 GLU A O 1
ATOM 912 N N . SER A 1 112 ? 2.946 -11.805 10.224 1.00 97.12 112 SER A N 1
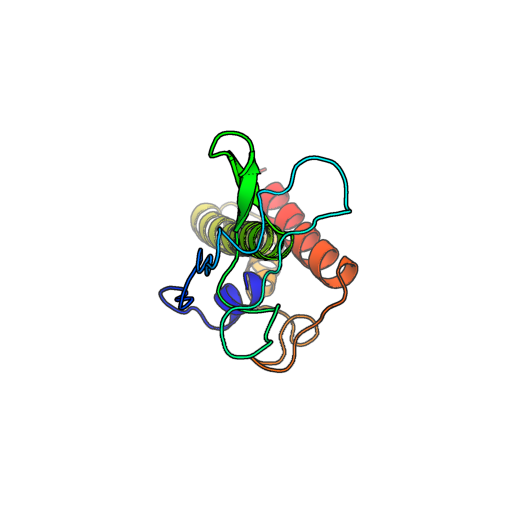ATOM 913 C CA . SER A 1 112 ? 2.561 -12.617 9.064 1.00 97.12 112 SER A CA 1
ATOM 914 C C . SER A 1 112 ? 2.423 -11.803 7.773 1.00 97.12 112 SER A C 1
ATOM 916 O O . SER A 1 112 ? 2.510 -12.375 6.692 1.00 97.12 112 SER A O 1
ATOM 918 N N . ILE A 1 113 ? 2.227 -10.483 7.873 1.00 97.56 113 ILE A N 1
ATOM 919 C CA . ILE A 1 113 ? 2.142 -9.567 6.730 1.00 97.56 113 ILE A CA 1
ATOM 920 C C . ILE A 1 113 ? 3.497 -8.888 6.501 1.00 97.56 113 ILE A C 1
ATOM 922 O O . ILE A 1 113 ? 4.059 -8.973 5.409 1.00 97.56 113 ILE A O 1
ATOM 926 N N . VAL A 1 114 ? 4.067 -8.264 7.539 1.00 97.81 114 VAL A N 1
ATOM 927 C CA . VAL A 1 114 ? 5.421 -7.686 7.510 1.00 97.81 114 VAL A CA 1
ATOM 928 C C . VAL A 1 114 ? 6.174 -8.100 8.768 1.00 97.81 114 VAL A C 1
ATOM 930 O O . VAL A 1 114 ? 5.968 -7.526 9.841 1.00 97.81 114 VAL A O 1
ATOM 933 N N . LYS A 1 115 ? 7.116 -9.039 8.640 1.00 97.50 115 LYS A N 1
ATOM 934 C CA . LYS A 1 115 ? 8.056 -9.363 9.719 1.00 97.50 115 LYS A CA 1
ATOM 935 C C . LYS A 1 115 ? 9.154 -8.305 9.776 1.00 97.50 115 LYS A C 1
ATOM 937 O O . LYS A 1 115 ? 9.287 -7.625 10.793 1.00 97.50 115 LYS A O 1
ATOM 942 N N . ASN A 1 116 ? 9.874 -8.107 8.673 1.00 96.31 116 ASN A N 1
ATOM 943 C CA . ASN A 1 116 ? 10.857 -7.035 8.513 1.00 96.31 116 ASN A CA 1
ATOM 944 C C . ASN A 1 116 ? 10.976 -6.558 7.051 1.00 96.31 116 ASN A C 1
ATOM 946 O O . ASN A 1 116 ? 10.228 -7.002 6.184 1.00 96.31 116 ASN A O 1
ATOM 950 N N . THR A 1 117 ? 11.898 -5.632 6.775 1.00 92.44 117 THR A N 1
ATOM 951 C CA . THR A 1 117 ? 12.124 -5.048 5.439 1.00 92.44 117 THR A CA 1
ATOM 952 C C . THR A 1 117 ? 12.557 -6.058 4.371 1.00 92.44 117 THR A C 1
ATOM 954 O O . THR A 1 117 ? 12.344 -5.798 3.191 1.00 92.44 117 THR A O 1
ATOM 957 N N . SER A 1 118 ? 13.104 -7.211 4.766 1.00 94.94 118 SER A N 1
ATOM 958 C CA . SER A 1 118 ? 13.525 -8.299 3.868 1.00 94.94 118 SER A CA 1
ATOM 959 C C . SER A 1 118 ? 12.600 -9.523 3.913 1.00 94.94 118 SER A C 1
ATOM 961 O O . SER A 1 118 ? 12.749 -10.428 3.100 1.00 94.94 118 SER A O 1
ATOM 963 N N . VAL A 1 119 ? 11.670 -9.583 4.874 1.00 97.00 119 VAL A N 1
ATOM 964 C CA . VAL A 1 119 ? 10.768 -10.721 5.110 1.00 97.00 119 VAL A CA 1
ATOM 965 C C . VAL A 1 119 ? 9.348 -10.204 5.330 1.00 97.00 119 VAL A C 1
ATOM 967 O O . VAL A 1 119 ? 8.982 -9.746 6.416 1.00 97.00 119 VAL A O 1
ATOM 970 N N . TYR A 1 120 ? 8.542 -10.297 4.283 1.00 96.56 120 TYR A N 1
ATOM 971 C CA . TYR A 1 120 ? 7.145 -9.876 4.221 1.00 96.56 120 TYR A CA 1
ATOM 972 C C . TYR A 1 120 ? 6.376 -10.829 3.301 1.00 96.56 120 TYR A C 1
ATOM 974 O O . TYR A 1 120 ? 6.982 -11.556 2.513 1.00 96.56 120 TYR A O 1
ATOM 982 N N . THR A 1 121 ? 5.049 -10.858 3.415 1.00 96.12 121 THR A N 1
ATOM 983 C CA . THR A 1 121 ? 4.231 -11.744 2.581 1.00 96.12 121 THR A CA 1
ATOM 984 C C . THR A 1 121 ? 4.151 -11.260 1.133 1.00 96.12 121 THR A C 1
ATOM 986 O O . THR A 1 121 ? 4.084 -10.059 0.864 1.00 96.12 121 THR A O 1
ATOM 989 N N . THR A 1 122 ? 4.119 -12.212 0.203 1.00 93.94 122 THR A N 1
ATOM 990 C CA . THR A 1 122 ? 3.764 -12.011 -1.211 1.00 93.94 122 THR A CA 1
ATOM 991 C C . THR A 1 122 ? 2.384 -12.591 -1.548 1.00 93.94 122 THR A C 1
ATOM 993 O O . THR A 1 122 ? 1.947 -12.508 -2.694 1.00 93.94 122 THR A O 1
ATOM 996 N N . ASP A 1 123 ? 1.679 -13.146 -0.555 1.00 96.81 123 ASP A N 1
ATOM 997 C CA . ASP A 1 123 ? 0.301 -13.616 -0.685 1.00 96.81 123 ASP A CA 1
ATOM 998 C C . ASP A 1 123 ? -0.658 -12.420 -0.816 1.00 96.81 123 ASP A C 1
ATOM 1000 O O . ASP A 1 123 ? -0.873 -11.644 0.122 1.00 96.81 123 ASP A O 1
ATOM 1004 N N . ALA A 1 124 ? -1.238 -12.281 -2.009 1.00 94.56 124 ALA A N 1
ATOM 1005 C CA . ALA A 1 124 ? -2.174 -11.216 -2.333 1.00 94.56 124 ALA A CA 1
ATOM 1006 C C . ALA A 1 124 ? -3.478 -11.301 -1.523 1.00 94.56 124 ALA A C 1
ATOM 1008 O O . ALA A 1 124 ? -4.068 -10.262 -1.223 1.00 94.56 124 ALA A O 1
ATOM 1009 N N . ASP A 1 125 ? -3.928 -12.498 -1.144 1.00 97.44 125 ASP A N 1
ATOM 1010 C CA . ASP A 1 125 ? -5.184 -12.676 -0.417 1.00 97.44 125 ASP A CA 1
ATOM 1011 C C . ASP A 1 125 ? -5.007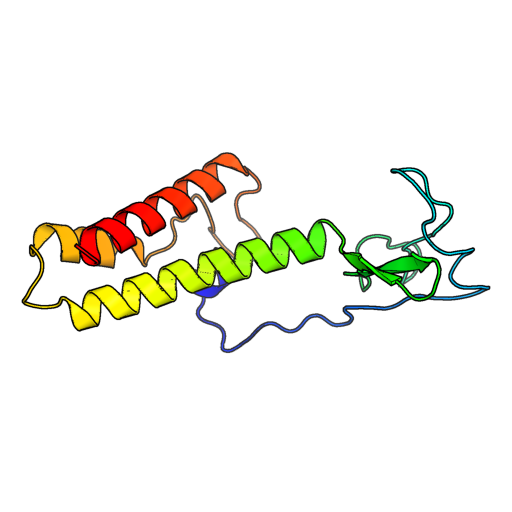 -12.380 1.075 1.00 97.44 125 ASP A C 1
ATOM 1013 O O . ASP A 1 125 ? -5.874 -11.739 1.672 1.00 97.44 125 ASP A O 1
ATOM 1017 N N . ALA A 1 126 ? -3.839 -12.687 1.651 1.00 97.12 126 ALA A N 1
ATOM 1018 C CA . ALA A 1 126 ? -3.463 -12.210 2.984 1.00 97.12 126 ALA A CA 1
ATOM 1019 C C . ALA A 1 126 ? -3.435 -10.667 3.069 1.00 97.12 126 ALA A C 1
ATOM 1021 O O . ALA A 1 126 ? -3.959 -10.086 4.024 1.00 97.12 126 ALA A O 1
ATOM 1022 N N . ILE A 1 127 ? -2.883 -9.989 2.053 1.00 96.19 127 ILE A N 1
ATOM 1023 C CA . ILE A 1 127 ? -2.858 -8.516 1.974 1.00 96.19 127 ILE A CA 1
ATOM 1024 C C . ILE A 1 127 ? -4.285 -7.952 1.831 1.00 96.19 127 ILE A C 1
ATOM 1026 O O . ILE A 1 127 ? -4.671 -7.037 2.563 1.00 96.19 127 ILE A O 1
ATOM 1030 N N . ARG A 1 128 ? -5.113 -8.521 0.943 1.00 96.44 128 ARG A N 1
ATOM 1031 C CA . ARG A 1 128 ? -6.519 -8.107 0.748 1.00 96.44 128 ARG A CA 1
ATOM 1032 C C . ARG A 1 128 ? -7.388 -8.338 1.986 1.00 96.44 128 ARG A C 1
ATOM 1034 O O . ARG A 1 128 ? -8.276 -7.526 2.263 1.00 96.44 128 ARG A O 1
ATOM 1041 N N . ALA A 1 129 ? -7.142 -9.413 2.733 1.00 97.69 129 ALA A N 1
ATOM 1042 C CA . ALA A 1 129 ? -7.834 -9.696 3.985 1.00 97.69 129 ALA A CA 1
ATOM 1043 C C . ALA A 1 129 ? -7.519 -8.629 5.046 1.00 97.69 129 ALA A C 1
ATOM 1045 O O . ALA A 1 129 ? -8.436 -8.129 5.697 1.00 97.69 129 ALA A O 1
ATOM 1046 N N . GLU A 1 130 ? -6.254 -8.215 5.168 1.00 97.50 130 GLU A N 1
ATOM 1047 C CA . GLU A 1 130 ? -5.838 -7.136 6.073 1.00 97.50 130 GLU A CA 1
ATOM 1048 C C . GLU A 1 130 ? -6.448 -5.779 5.665 1.00 97.50 130 GLU A C 1
ATOM 1050 O O . GLU A 1 130 ? -7.033 -5.094 6.508 1.00 97.50 130 GLU A O 1
ATOM 1055 N N . ARG A 1 131 ? -6.436 -5.438 4.366 1.00 97.44 131 ARG A N 1
ATOM 1056 C CA . ARG A 1 131 ? -7.132 -4.260 3.806 1.00 97.44 131 ARG A CA 1
ATOM 1057 C C . ARG A 1 131 ? -8.617 -4.244 4.186 1.00 97.44 131 ARG A C 1
ATOM 1059 O O . ARG A 1 131 ? -9.113 -3.265 4.745 1.00 97.44 131 ARG A O 1
ATOM 1066 N N . SER A 1 132 ? -9.314 -5.354 3.940 1.00 98.06 132 SER A N 1
ATOM 1067 C CA . SER A 1 132 ? -10.742 -5.524 4.253 1.00 98.06 132 SER A CA 1
ATOM 1068 C C . SER A 1 132 ? -11.031 -5.426 5.756 1.00 98.06 132 SER A C 1
ATOM 1070 O O . SER A 1 132 ? -12.023 -4.819 6.163 1.00 98.06 132 SER A O 1
ATOM 1072 N N . ARG A 1 133 ? -10.145 -5.973 6.601 1.00 98.00 133 ARG A N 1
ATOM 1073 C CA . ARG A 1 133 ? -10.250 -5.913 8.068 1.00 98.00 133 ARG A CA 1
ATOM 1074 C C . ARG A 1 133 ? -10.212 -4.472 8.582 1.00 98.00 133 ARG A C 1
ATOM 1076 O O . ARG A 1 133 ? -10.972 -4.128 9.486 1.00 98.00 133 ARG A O 1
ATOM 1083 N N . ILE A 1 134 ? -9.351 -3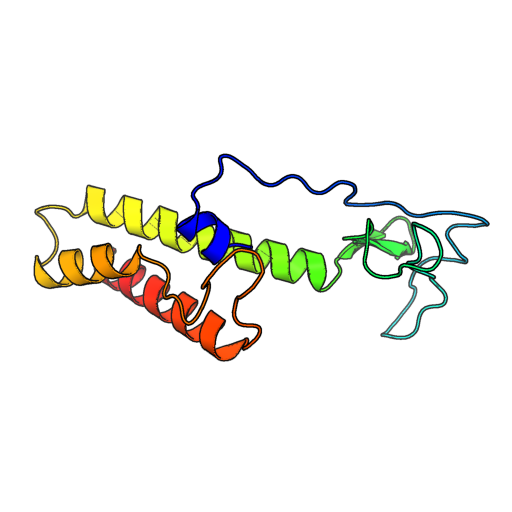.634 8.005 1.00 98.31 134 ILE A N 1
ATOM 1084 C CA . ILE A 1 134 ? -9.222 -2.214 8.363 1.00 98.31 134 ILE A CA 1
ATOM 1085 C C . ILE A 1 134 ? -10.412 -1.416 7.817 1.00 98.31 134 ILE A C 1
ATOM 1087 O O . ILE A 1 134 ? -11.010 -0.641 8.563 1.00 98.31 134 ILE A O 1
ATOM 1091 N N . ALA A 1 135 ? -10.817 -1.660 6.565 1.00 98.31 135 ALA A N 1
ATOM 1092 C CA . ALA A 1 135 ? -11.989 -1.031 5.951 1.00 98.31 135 ALA A CA 1
ATOM 1093 C C . ALA A 1 135 ? -13.269 -1.249 6.779 1.00 98.31 135 ALA A C 1
ATOM 1095 O O . ALA A 1 135 ? -13.953 -0.287 7.126 1.00 98.31 135 ALA A O 1
ATOM 1096 N N . GLY A 1 136 ? -13.543 -2.486 7.208 1.00 98.50 136 GLY A N 1
ATOM 1097 C CA . GLY A 1 136 ? -14.707 -2.788 8.048 1.00 98.50 136 GLY A CA 1
ATOM 1098 C C . GLY A 1 136 ? -14.691 -2.084 9.414 1.00 98.50 136 GLY A C 1
ATOM 1099 O O . GLY A 1 136 ? -15.747 -1.762 9.957 1.00 98.50 136 GLY A O 1
ATOM 1100 N N . LEU A 1 137 ? -13.508 -1.791 9.971 1.00 98.50 137 LEU A N 1
ATOM 1101 C CA . LEU A 1 137 ? -13.367 -1.008 11.207 1.00 98.50 137 LEU A CA 1
ATOM 1102 C C . LEU A 1 137 ? -13.572 0.496 10.974 1.00 98.50 137 LEU A C 1
ATOM 1104 O O . LEU A 1 137 ? -14.150 1.160 11.835 1.00 98.50 137 LEU A O 1
ATOM 1108 N N . ILE A 1 138 ? -13.150 1.019 9.819 1.00 98.50 138 ILE A N 1
ATOM 1109 C CA . ILE A 1 138 ? -13.428 2.394 9.374 1.00 98.50 138 ILE A CA 1
ATOM 1110 C C . ILE A 1 138 ? -14.942 2.592 9.232 1.00 98.50 138 ILE A C 1
ATOM 1112 O O . ILE A 1 138 ? -15.498 3.481 9.876 1.00 98.50 138 ILE A O 1
ATOM 1116 N N . GLU A 1 139 ? -15.628 1.726 8.482 1.00 98.38 139 GLU A N 1
ATOM 1117 C CA . GLU A 1 139 ? -17.086 1.788 8.305 1.00 98.38 139 GLU A CA 1
ATOM 1118 C C . GLU A 1 139 ? -17.843 1.661 9.635 1.00 98.38 139 GLU A C 1
ATOM 1120 O O . GLU A 1 139 ? -18.797 2.399 9.893 1.00 98.38 139 GLU A O 1
ATOM 1125 N N . ALA A 1 140 ? -17.421 0.735 10.505 1.00 97.56 140 ALA A N 1
ATOM 1126 C CA . ALA A 1 140 ? -18.033 0.541 11.817 1.00 97.56 140 ALA A CA 1
ATOM 1127 C C . ALA A 1 140 ? -17.855 1.752 12.747 1.00 97.56 140 ALA A C 1
ATOM 1129 O O . ALA A 1 140 ? -18.718 1.989 13.588 1.00 97.56 140 ALA A O 1
ATOM 1130 N N . LEU A 1 141 ? -16.760 2.508 12.609 1.00 97.06 141 LEU A N 1
ATOM 1131 C CA . LEU A 1 141 ? -16.530 3.746 13.357 1.00 97.06 141 LEU A CA 1
ATOM 1132 C C . LEU A 1 141 ? -17.188 4.971 12.723 1.00 97.06 141 LEU A C 1
ATOM 1134 O O . LEU A 1 141 ? -17.385 5.951 13.433 1.00 97.06 141 LEU A O 1
ATOM 1138 N N . GLN A 1 142 ? -17.500 4.966 11.426 1.00 94.44 142 GLN A N 1
ATOM 1139 C CA . GLN A 1 142 ? -18.175 6.090 10.766 1.00 94.44 142 GLN A CA 1
ATOM 1140 C C . GLN A 1 142 ? -19.664 6.166 11.119 1.00 94.44 142 GLN A C 1
ATOM 1142 O O . GLN A 1 142 ? -20.163 7.278 11.313 1.00 94.44 142 GLN A O 1
ATOM 1147 N N . LYS A 1 143 ? -20.312 5.006 11.292 1.00 83.06 143 LYS A N 1
ATOM 1148 C CA . LYS A 1 143 ? -21.655 4.860 11.885 1.00 83.06 143 LYS A CA 1
ATOM 1149 C C . LYS A 1 143 ? -21.754 5.512 13.276 1.00 83.06 143 LYS A C 1
ATOM 1151 O O . LYS A 1 143 ? -22.884 5.897 13.629 1.00 83.06 143 LYS A O 1
#

pLDDT: mean 90.4, std 9.75, range [53.81, 98.62]

Sequence (143 aa):
MGMMTQKYKPDGFLYWAIISWREPQVQHGPVKYGPRTHWNPATCGNDNEEGNFFVPGQDYTILPTIRVENYRDGMEDYHYYLLLEKLIREKQGKAASALLKKAREALTVPESIVKNTSVYTTDADAIRAERSRIAGLIEALQK